Protein AF-A2GMG1-F1 (afdb_monomer_lite)

Sequence (113 aa):
MSKRIMCEVFCTAEDMGLYIAYSDTDSMHLYNEDIPKLAEEFEKRYGRVLIGKNLGQFHSDFAEITPGKQSLAYKSIFCGKKTYIDLLTNDLNEVAFHCRMKGVKQDVIALTA

Organism: Trichomonas vaginalis (strain ATCC PRA-98 / G3) (NCBI:txid412133)

Structure (mmCIF, N/CA/C/O backbone):
data_AF-A2GMG1-F1
#
_entry.id   AF-A2GMG1-F1
#
loop_
_atom_site.group_PDB
_atom_site.id
_atom_site.type_symbol
_atom_site.label_atom_id
_atom_site.label_alt_id
_atom_site.label_comp_id
_atom_site.label_asym_id
_atom_site.label_entity_id
_atom_site.label_seq_id
_atom_site.pdbx_PDB_ins_code
_atom_site.Cartn_x
_atom_site.Cartn_y
_atom_site.Cartn_z
_atom_site.occupancy
_atom_site.B_iso_or_equiv
_atom_site.auth_seq_id
_atom_site.auth_comp_id
_atom_site.auth_asym_id
_atom_site.auth_atom_id
_atom_site.pdbx_PDB_model_num
ATOM 1 N N . MET A 1 1 ? 2.599 -7.917 19.239 1.00 67.19 1 MET A N 1
ATOM 2 C CA . MET A 1 1 ? 2.618 -6.439 19.283 1.00 67.19 1 MET A CA 1
ATOM 3 C C . MET A 1 1 ? 2.363 -5.830 17.906 1.00 67.19 1 MET A C 1
ATOM 5 O O . MET A 1 1 ? 1.328 -5.203 17.757 1.00 67.19 1 MET A O 1
ATOM 9 N N . SER A 1 2 ? 3.194 -6.090 16.887 1.00 77.38 2 SER A N 1
ATOM 10 C CA . SER A 1 2 ? 3.016 -5.543 15.522 1.00 77.38 2 SER A CA 1
ATOM 11 C C . SER A 1 2 ? 1.685 -5.908 14.854 1.00 77.38 2 SER A C 1
ATOM 13 O O . SER A 1 2 ? 0.989 -5.027 14.367 1.00 77.38 2 SER A O 1
ATOM 15 N N . LYS A 1 3 ? 1.268 -7.182 14.914 1.00 84.50 3 LYS A N 1
ATOM 16 C CA . LYS A 1 3 ? -0.028 -7.622 14.357 1.00 84.50 3 LYS A CA 1
ATOM 17 C C . LYS A 1 3 ? -1.218 -6.827 14.891 1.00 84.50 3 LYS A C 1
ATOM 19 O O . LYS A 1 3 ? -2.138 -6.564 14.140 1.00 84.50 3 LYS A O 1
ATOM 24 N N . ARG A 1 4 ? -1.196 -6.440 16.171 1.00 89.06 4 ARG A N 1
ATOM 25 C CA . ARG A 1 4 ? -2.290 -5.669 16.770 1.00 89.06 4 ARG A CA 1
ATOM 26 C C . ARG A 1 4 ? -2.369 -4.270 16.161 1.00 89.06 4 ARG A C 1
ATOM 28 O O . ARG A 1 4 ? -3.455 -3.860 15.790 1.00 89.06 4 ARG A O 1
ATOM 35 N N . ILE A 1 5 ? -1.228 -3.594 16.018 1.00 87.88 5 ILE A N 1
ATOM 36 C CA . ILE A 1 5 ? -1.154 -2.265 15.393 1.00 87.88 5 ILE A CA 1
ATOM 37 C C . ILE A 1 5 ? -1.696 -2.337 13.962 1.00 87.88 5 ILE A C 1
ATOM 39 O O . ILE A 1 5 ? -2.539 -1.538 13.584 1.00 87.88 5 ILE A O 1
ATOM 43 N N . MET A 1 6 ? -1.284 -3.350 13.200 1.00 90.38 6 MET A N 1
ATOM 44 C CA . MET A 1 6 ? -1.758 -3.540 11.827 1.00 90.38 6 MET A CA 1
ATOM 45 C C . MET A 1 6 ? -3.245 -3.867 11.749 1.00 90.38 6 MET A C 1
ATOM 47 O O . MET A 1 6 ? -3.948 -3.298 10.922 1.00 90.38 6 MET A O 1
ATOM 51 N N . CYS A 1 7 ? -3.744 -4.737 12.630 1.00 91.62 7 CYS A N 1
ATOM 52 C CA . CYS A 1 7 ? -5.169 -5.041 12.708 1.00 91.62 7 CYS A CA 1
ATOM 53 C C . CYS A 1 7 ? -6.002 -3.807 13.070 1.00 91.62 7 CYS A C 1
ATOM 55 O O . CYS A 1 7 ? -7.076 -3.653 12.513 1.00 91.62 7 CYS A O 1
ATOM 57 N N . GLU A 1 8 ? -5.521 -2.910 13.938 1.00 93.88 8 GLU A N 1
ATOM 58 C CA . GLU A 1 8 ? -6.225 -1.654 14.242 1.00 93.88 8 GLU A CA 1
ATOM 59 C C . GLU A 1 8 ? -6.418 -0.809 12.966 1.00 93.88 8 GLU A C 1
ATOM 61 O O . GLU A 1 8 ? -7.510 -0.294 12.735 1.00 93.88 8 GLU A O 1
ATOM 66 N N . VAL A 1 9 ? -5.406 -0.727 12.092 1.00 93.56 9 VAL A N 1
ATOM 67 C CA . VAL A 1 9 ? -5.521 -0.007 10.810 1.00 93.56 9 VAL A CA 1
ATOM 68 C C . VAL A 1 9 ? -6.413 -0.758 9.815 1.00 93.56 9 VAL A C 1
ATOM 70 O O . VAL A 1 9 ? -7.314 -0.154 9.237 1.00 93.56 9 VAL A O 1
ATOM 73 N N . PHE A 1 10 ? -6.205 -2.069 9.636 1.00 93.62 10 PHE A N 1
ATOM 74 C CA . PHE A 1 10 ? -6.989 -2.884 8.700 1.00 93.62 10 PHE A CA 1
ATOM 75 C C . PHE A 1 10 ? -8.474 -2.905 9.060 1.00 93.62 10 PHE A C 1
ATOM 77 O O . PHE A 1 10 ? -9.304 -2.655 8.194 1.00 93.62 10 PHE A O 1
ATOM 84 N N . CYS A 1 11 ? -8.808 -3.145 10.330 1.00 94.69 11 CYS A N 1
ATOM 85 C CA . CYS A 1 11 ? -10.195 -3.158 10.786 1.00 94.69 11 CYS A CA 1
ATOM 86 C C . CYS A 1 11 ? -10.828 -1.768 10.685 1.00 94.69 11 CYS A C 1
ATOM 88 O O . CYS A 1 11 ? -11.990 -1.669 10.325 1.00 94.69 11 CYS A O 1
ATOM 90 N N . THR A 1 12 ? -10.076 -0.685 10.922 1.00 95.69 12 THR A N 1
ATOM 91 C CA . THR A 1 12 ? -10.612 0.672 10.711 1.00 95.69 12 THR A CA 1
ATOM 92 C C . THR A 1 12 ? -10.977 0.901 9.246 1.00 95.69 12 THR A C 1
ATOM 94 O O . THR A 1 12 ? -12.068 1.386 8.962 1.00 95.69 12 THR A O 1
ATOM 97 N N . ALA A 1 13 ? -10.104 0.512 8.313 1.00 95.81 13 ALA A N 1
ATOM 98 C CA . ALA A 1 13 ? -10.382 0.628 6.885 1.00 95.81 13 ALA A CA 1
ATOM 99 C C . ALA A 1 13 ? -11.564 -0.256 6.441 1.00 95.81 13 ALA A C 1
ATOM 101 O O . ALA A 1 13 ? -12.411 0.204 5.677 1.00 95.81 13 ALA A O 1
ATOM 102 N N . GLU A 1 14 ? -11.654 -1.486 6.953 1.00 95.19 14 GLU A N 1
ATOM 103 C CA . GLU A 1 14 ? -12.760 -2.413 6.686 1.00 95.19 14 GLU A CA 1
ATOM 104 C C . GLU A 1 14 ? -14.099 -1.890 7.233 1.00 95.19 14 GLU A C 1
ATOM 106 O O . GLU A 1 14 ? -15.081 -1.847 6.495 1.00 95.19 14 GLU A O 1
ATOM 111 N N . ASP A 1 15 ? -14.132 -1.404 8.479 1.00 96.56 15 ASP A N 1
ATOM 112 C CA . ASP A 1 15 ? -15.328 -0.826 9.108 1.00 96.56 15 ASP A CA 1
ATOM 113 C C . ASP A 1 15 ? -15.839 0.418 8.362 1.00 96.56 15 ASP A C 1
ATOM 115 O O . ASP A 1 15 ? -17.036 0.699 8.347 1.00 96.56 15 ASP A O 1
ATOM 119 N N . MET A 1 16 ? -14.928 1.181 7.753 1.00 96.50 16 MET A N 1
ATOM 120 C CA . MET A 1 16 ? -15.249 2.333 6.906 1.00 96.50 16 MET A CA 1
ATOM 121 C C . MET A 1 16 ? -15.694 1.937 5.489 1.00 96.50 16 MET A C 1
ATOM 123 O O . MET A 1 16 ? -16.112 2.804 4.722 1.00 96.50 16 MET A O 1
ATOM 127 N N . GLY A 1 17 ? -15.591 0.655 5.121 1.00 95.62 17 GLY A N 1
ATOM 128 C CA . GLY A 1 17 ? -15.892 0.161 3.778 1.00 95.62 17 GLY A CA 1
ATOM 129 C C . GLY A 1 17 ? -14.875 0.590 2.716 1.00 95.62 17 GLY A C 1
ATOM 130 O O . GLY A 1 17 ? -15.222 0.649 1.537 1.00 95.62 17 GLY A O 1
ATOM 131 N N . LEU A 1 18 ? -13.638 0.916 3.111 1.00 96.06 18 LEU A N 1
ATOM 132 C CA . LEU A 1 18 ? -12.580 1.296 2.173 1.00 96.06 18 LEU A CA 1
ATOM 133 C C . LEU A 1 18 ? -12.104 0.076 1.383 1.00 96.06 18 LEU A C 1
ATOM 135 O O . LEU A 1 18 ? -11.913 -1.014 1.927 1.00 96.06 18 LEU A O 1
ATOM 139 N N . TYR A 1 19 ? -11.867 0.263 0.086 1.00 95.19 19 TYR A N 1
ATOM 140 C CA . TYR A 1 19 ? -11.410 -0.822 -0.773 1.00 95.19 19 TYR A CA 1
ATOM 141 C C . TYR A 1 19 ? -9.912 -1.089 -0.584 1.00 95.19 19 TYR A C 1
ATOM 143 O O . TYR A 1 19 ? -9.066 -0.343 -1.077 1.00 95.19 19 TYR A O 1
ATOM 151 N N . ILE A 1 20 ? -9.583 -2.189 0.097 1.00 94.75 20 ILE A N 1
ATOM 152 C CA . ILE A 1 20 ? -8.211 -2.689 0.237 1.00 94.75 20 ILE A CA 1
ATOM 153 C C . ILE A 1 20 ? -7.928 -3.679 -0.894 1.00 94.75 20 ILE A C 1
ATOM 155 O O . ILE A 1 20 ? -8.419 -4.808 -0.883 1.00 94.75 20 ILE A O 1
ATOM 159 N N . ALA A 1 21 ? -7.098 -3.280 -1.857 1.00 94.00 21 ALA A N 1
ATOM 160 C CA . ALA A 1 21 ? -6.766 -4.127 -3.004 1.00 94.00 21 ALA A CA 1
ATOM 161 C C . ALA A 1 21 ? -5.820 -5.283 -2.630 1.00 94.00 21 ALA A C 1
ATOM 163 O O . ALA A 1 21 ? -5.890 -6.372 -3.200 1.00 94.00 21 ALA A O 1
ATOM 164 N N . TYR A 1 22 ? -4.914 -5.043 -1.679 1.00 94.50 22 TYR A N 1
ATOM 165 C CA . TYR A 1 22 ? -3.905 -6.006 -1.247 1.00 94.50 22 TYR A CA 1
ATOM 166 C C . TYR A 1 22 ? -3.378 -5.659 0.150 1.00 94.50 22 TYR A C 1
ATOM 168 O O . TYR A 1 22 ? -3.267 -4.482 0.492 1.00 94.50 22 TYR A O 1
ATOM 176 N N . SER A 1 23 ? -2.996 -6.665 0.940 1.00 92.12 23 SER A N 1
ATOM 177 C CA . SER A 1 23 ? -2.329 -6.491 2.235 1.00 92.12 23 SER A CA 1
ATOM 178 C C . SER A 1 23 ? -1.189 -7.498 2.425 1.00 92.12 23 SER A C 1
ATOM 180 O O . SER A 1 23 ? -1.273 -8.660 2.021 1.00 92.12 23 SER A O 1
ATOM 182 N N . ASP A 1 24 ? -0.094 -7.060 3.048 1.00 89.69 24 ASP A N 1
ATOM 183 C CA . ASP A 1 24 ? 1.007 -7.932 3.468 1.00 89.69 24 ASP A CA 1
ATOM 184 C C . ASP A 1 24 ? 1.597 -7.436 4.778 1.00 89.69 24 ASP A C 1
ATOM 186 O O . ASP A 1 24 ? 2.354 -6.477 4.773 1.00 89.69 24 ASP A O 1
ATOM 190 N N . THR A 1 25 ? 1.293 -8.147 5.866 1.00 87.25 25 THR A N 1
ATOM 191 C CA . THR A 1 25 ? 1.844 -7.978 7.221 1.00 87.25 25 THR A CA 1
ATOM 192 C C . THR A 1 25 ? 1.751 -6.556 7.773 1.00 87.25 25 THR A C 1
ATOM 194 O O . THR A 1 25 ? 0.920 -6.322 8.641 1.00 87.25 25 THR A O 1
ATOM 197 N N . ASP A 1 26 ? 2.604 -5.656 7.297 1.00 86.56 26 ASP A N 1
ATOM 198 C CA . ASP A 1 26 ? 2.811 -4.266 7.685 1.00 86.56 26 ASP A CA 1
ATOM 199 C C . ASP A 1 26 ? 2.450 -3.238 6.591 1.00 86.56 26 ASP A C 1
ATOM 201 O O . ASP A 1 26 ? 2.612 -2.042 6.803 1.00 86.56 26 ASP A O 1
ATOM 205 N N . SER A 1 27 ? 1.906 -3.677 5.452 1.00 89.50 27 SER A N 1
ATOM 206 C CA . SER A 1 27 ? 1.556 -2.818 4.309 1.00 89.50 27 SER A CA 1
ATOM 207 C C . SER A 1 27 ? 0.169 -3.133 3.732 1.00 89.50 27 SER A C 1
ATOM 209 O O . SER A 1 27 ? -0.346 -4.249 3.875 1.00 89.50 27 SER A O 1
ATOM 211 N N . MET A 1 28 ? -0.432 -2.155 3.045 1.00 92.19 28 MET A N 1
ATOM 212 C CA . MET A 1 28 ? -1.630 -2.339 2.219 1.00 92.19 28 MET A CA 1
ATOM 213 C C . MET A 1 28 ? -1.666 -1.407 1.017 1.00 92.19 28 MET A C 1
ATOM 215 O O . MET A 1 28 ? -1.053 -0.345 1.027 1.00 92.19 28 MET A O 1
ATOM 219 N N . HIS A 1 29 ? -2.423 -1.816 0.002 1.00 94.12 29 HIS A N 1
ATOM 220 C CA . HIS A 1 29 ? -2.735 -1.006 -1.168 1.00 94.12 29 HIS A CA 1
ATOM 221 C C . HIS A 1 29 ? -4.154 -0.457 -1.030 1.00 94.12 29 HIS A C 1
ATOM 223 O O . HIS A 1 29 ? -5.120 -1.220 -0.954 1.00 94.12 29 HIS A O 1
ATOM 229 N N . LEU A 1 30 ? -4.242 0.868 -0.999 1.00 94.25 30 LEU A N 1
ATOM 230 C CA . LEU A 1 30 ? -5.458 1.666 -0.883 1.00 94.25 30 LEU A CA 1
ATOM 231 C C . LEU A 1 30 ? -5.427 2.769 -1.940 1.00 94.25 30 LEU A C 1
ATOM 233 O O . LEU A 1 30 ? -4.356 3.148 -2.423 1.00 94.25 30 LEU A O 1
ATOM 237 N N . TYR A 1 31 ? -6.591 3.331 -2.250 1.00 94.44 31 TYR A N 1
ATOM 238 C CA . TYR A 1 31 ? -6.649 4.563 -3.024 1.00 94.44 31 TYR A CA 1
ATOM 239 C C . TYR A 1 31 ? -6.069 5.729 -2.222 1.00 94.44 31 TYR A C 1
ATOM 241 O O . TYR A 1 31 ? -6.346 5.889 -1.033 1.00 94.44 31 TYR A O 1
ATOM 249 N N . ASN A 1 32 ? -5.287 6.580 -2.890 1.00 92.56 32 ASN A N 1
ATOM 250 C CA . ASN A 1 32 ? -4.656 7.741 -2.259 1.00 92.56 32 ASN A CA 1
ATOM 251 C C . ASN A 1 32 ? -5.686 8.700 -1.629 1.00 92.56 32 ASN A C 1
ATOM 253 O O . ASN A 1 32 ? -5.417 9.327 -0.611 1.00 92.56 32 ASN A O 1
ATOM 257 N N . GLU A 1 33 ? -6.881 8.771 -2.215 1.00 93.56 33 GLU A N 1
ATOM 258 C CA . GLU A 1 33 ? -8.016 9.589 -1.765 1.00 93.56 33 GLU A CA 1
ATOM 259 C C . GLU A 1 33 ? -8.566 9.167 -0.396 1.00 93.56 33 GLU A C 1
ATOM 261 O O . GLU A 1 33 ? -9.154 9.975 0.325 1.00 93.56 33 GLU A O 1
ATOM 266 N N . ASP A 1 34 ? -8.394 7.892 -0.045 1.00 94.81 34 ASP A N 1
ATOM 267 C CA . ASP A 1 34 ? -8.946 7.299 1.169 1.00 94.81 34 ASP A CA 1
ATOM 268 C C . ASP A 1 34 ? -7.952 7.326 2.336 1.00 94.81 34 ASP A C 1
ATOM 270 O O . ASP A 1 34 ? -8.358 7.191 3.491 1.00 94.81 34 ASP A O 1
ATOM 274 N N . ILE A 1 35 ? -6.664 7.579 2.066 1.00 93.62 35 ILE A N 1
ATOM 275 C CA . ILE A 1 35 ? -5.620 7.688 3.096 1.00 93.62 35 ILE A CA 1
ATOM 276 C C . ILE A 1 35 ? -5.949 8.779 4.132 1.00 93.62 35 ILE A C 1
ATOM 278 O O . ILE A 1 35 ? -5.876 8.478 5.326 1.00 93.62 35 ILE A O 1
ATOM 282 N N . PRO A 1 36 ? -6.344 10.015 3.751 1.00 94.88 36 PRO A N 1
ATOM 283 C CA . PRO A 1 36 ? -6.684 11.047 4.730 1.00 94.88 36 PRO A CA 1
ATOM 284 C C . PRO A 1 36 ? -7.890 10.666 5.595 1.00 94.88 36 PRO A C 1
ATOM 286 O O . PRO A 1 36 ? -7.859 10.874 6.804 1.00 94.88 36 PRO A O 1
ATOM 289 N N . LYS A 1 37 ? -8.917 10.047 4.993 1.00 96.06 37 LYS A N 1
ATOM 290 C CA . LYS A 1 37 ? -10.128 9.604 5.703 1.00 96.06 37 LYS A CA 1
ATOM 291 C C . LYS A 1 37 ? -9.787 8.537 6.743 1.00 96.06 37 LYS A C 1
ATOM 293 O O . LYS A 1 37 ? -10.235 8.610 7.884 1.00 96.06 37 LYS A O 1
ATOM 298 N N . LEU A 1 38 ? -8.969 7.560 6.349 1.00 95.94 38 LEU A N 1
ATOM 299 C CA . LEU A 1 38 ? -8.499 6.504 7.239 1.00 95.94 38 LEU A CA 1
ATOM 300 C C . LEU A 1 38 ? -7.663 7.072 8.391 1.00 95.94 38 LEU A C 1
ATOM 302 O O . LEU A 1 38 ? -7.819 6.639 9.529 1.00 95.94 38 LEU A O 1
ATOM 306 N N . ALA A 1 39 ? -6.786 8.038 8.107 1.00 95.75 39 ALA A N 1
ATOM 307 C CA . ALA A 1 39 ? -5.957 8.677 9.122 1.00 95.75 39 ALA A CA 1
ATOM 308 C C . ALA A 1 39 ? -6.797 9.433 10.164 1.00 95.75 39 ALA A C 1
ATOM 310 O O . ALA A 1 39 ? -6.552 9.269 11.359 1.00 95.75 39 ALA A O 1
ATOM 311 N N . GLU A 1 40 ? -7.801 10.194 9.720 1.00 96.69 40 GLU A N 1
ATOM 312 C CA . GLU A 1 40 ? -8.721 10.931 10.594 1.00 96.69 40 GLU A CA 1
ATOM 313 C C . GLU A 1 40 ? -9.522 9.987 11.504 1.00 96.69 40 GLU A C 1
ATOM 315 O O . GLU A 1 40 ? -9.554 10.160 12.725 1.00 96.69 40 GLU A O 1
ATOM 320 N N . GLU A 1 41 ? -10.131 8.944 10.938 1.00 96.75 41 GLU A N 1
ATOM 321 C CA . GLU A 1 41 ? -10.926 7.996 11.723 1.00 96.75 41 GLU A CA 1
ATOM 322 C C . GLU A 1 41 ? -10.045 7.164 12.671 1.00 96.75 41 GLU A C 1
ATOM 324 O O . GLU A 1 41 ? -10.428 6.906 13.815 1.00 96.75 41 GLU A O 1
ATOM 329 N N . PHE A 1 42 ? -8.835 6.787 12.250 1.00 96.25 42 PHE A N 1
ATOM 330 C CA . PHE A 1 42 ? -7.881 6.095 13.115 1.00 96.25 42 PHE A CA 1
ATOM 331 C C . PHE A 1 42 ? -7.461 6.964 14.309 1.00 96.25 42 PHE A C 1
ATOM 333 O O . PHE A 1 42 ? -7.428 6.485 15.448 1.00 96.25 42 PHE A O 1
ATOM 340 N N . GLU A 1 43 ? -7.175 8.246 14.073 1.00 96.25 43 GLU A N 1
ATOM 341 C CA . GLU A 1 43 ? -6.841 9.193 15.137 1.00 96.25 43 GLU A CA 1
ATOM 342 C C . GLU A 1 43 ? -8.016 9.376 16.103 1.00 96.25 43 GLU A C 1
ATOM 344 O O . GLU A 1 43 ? -7.826 9.323 17.316 1.00 96.25 43 GLU A O 1
ATOM 349 N N . LYS A 1 44 ? -9.246 9.471 15.595 1.00 96.69 44 LYS A N 1
ATOM 350 C CA . LYS A 1 44 ? -10.457 9.554 16.421 1.00 96.69 44 LYS A CA 1
ATOM 351 C C . LYS A 1 44 ? -10.684 8.310 17.288 1.00 96.69 44 LYS A C 1
ATOM 353 O O . LYS A 1 44 ? -11.088 8.438 18.442 1.00 96.69 44 LYS A O 1
ATOM 358 N N . ARG A 1 45 ? -10.430 7.109 16.759 1.00 95.88 45 ARG A N 1
ATOM 359 C CA . ARG A 1 45 ? -10.622 5.837 17.484 1.00 95.88 45 ARG A CA 1
ATOM 360 C C . ARG A 1 45 ? -9.551 5.579 18.539 1.00 95.88 45 ARG A C 1
ATOM 362 O O . ARG A 1 45 ? -9.855 5.020 19.592 1.00 95.88 45 ARG A O 1
ATOM 369 N N . TYR A 1 46 ? -8.302 5.943 18.251 1.00 94.50 46 TYR A N 1
ATOM 370 C CA . TYR A 1 46 ? -7.152 5.500 19.045 1.00 94.50 46 TYR A CA 1
ATOM 371 C C . TYR A 1 46 ? -6.274 6.624 19.605 1.00 94.50 46 TYR A C 1
ATOM 373 O O . TYR A 1 46 ? -5.314 6.320 20.313 1.00 94.50 46 TYR A O 1
ATOM 381 N N . GLY A 1 47 ? -6.548 7.888 19.279 1.00 94.62 47 GLY A N 1
ATOM 382 C CA . GLY A 1 47 ? -5.776 9.050 19.733 1.00 94.62 47 GLY A CA 1
ATOM 383 C C . GLY A 1 47 ? -4.317 9.049 19.269 1.00 94.62 47 GLY A C 1
ATOM 384 O O . GLY A 1 47 ? -3.450 9.562 19.973 1.00 94.62 47 GLY A O 1
ATOM 385 N N . ARG A 1 48 ? -4.011 8.401 18.136 1.00 94.12 48 ARG A N 1
ATOM 386 C CA . ARG A 1 48 ? -2.653 8.262 17.587 1.00 94.12 48 ARG A CA 1
ATOM 387 C C . ARG A 1 48 ? -2.625 8.704 16.132 1.00 94.12 48 ARG A C 1
ATOM 389 O O . ARG A 1 48 ? -3.500 8.331 15.360 1.00 94.12 48 ARG A O 1
ATOM 396 N N . VAL A 1 49 ? -1.565 9.410 15.755 1.00 94.62 49 VAL A N 1
ATOM 397 C CA . VAL A 1 49 ? -1.345 9.861 14.377 1.00 94.62 49 VAL A CA 1
ATOM 398 C C . VAL A 1 49 ? -0.933 8.677 13.502 1.00 94.62 49 VAL A C 1
ATOM 400 O O . VAL A 1 49 ? 0.117 8.079 13.745 1.00 94.62 49 VAL A O 1
ATOM 403 N N . LEU A 1 50 ? -1.737 8.364 12.480 1.00 93.25 50 LEU A N 1
ATOM 404 C CA . LEU A 1 50 ? -1.496 7.230 11.582 1.00 93.25 50 LEU A CA 1
ATOM 405 C C . LEU A 1 50 ? -0.340 7.477 10.605 1.00 93.25 50 LEU A C 1
ATOM 407 O O . LEU A 1 50 ? 0.470 6.581 10.391 1.00 93.25 50 LEU A O 1
ATOM 411 N N . ILE A 1 51 ? -0.261 8.667 10.004 1.00 93.69 51 ILE A N 1
ATOM 412 C CA . ILE A 1 51 ? 0.677 8.960 8.911 1.00 93.69 51 ILE A CA 1
ATOM 413 C C . ILE A 1 51 ? 1.913 9.693 9.432 1.00 93.69 51 ILE A C 1
ATOM 415 O O . ILE A 1 51 ? 1.807 10.684 10.152 1.00 93.69 51 ILE A O 1
ATOM 419 N N . GLY A 1 52 ? 3.099 9.220 9.054 1.00 91.75 52 GLY A N 1
ATOM 420 C CA . GLY A 1 52 ? 4.369 9.830 9.431 1.00 91.75 52 GLY A CA 1
ATOM 421 C C . GLY A 1 52 ? 5.544 8.855 9.393 1.00 91.75 52 GLY A C 1
ATOM 422 O O . GLY A 1 52 ? 5.442 7.744 8.879 1.00 91.75 52 GLY A O 1
ATOM 423 N N . LYS A 1 53 ? 6.690 9.295 9.922 1.00 88.44 53 LYS A N 1
ATOM 424 C CA . LYS A 1 53 ? 7.964 8.549 9.879 1.00 88.44 53 LYS A CA 1
ATOM 425 C C . LYS A 1 53 ? 8.377 7.956 11.230 1.00 88.44 53 LYS A C 1
ATOM 427 O O . LYS A 1 53 ? 9.419 7.312 11.317 1.00 88.44 53 LYS A O 1
ATOM 432 N N . ASN A 1 54 ? 7.601 8.192 12.288 1.00 90.31 54 ASN A N 1
ATOM 433 C CA . ASN A 1 54 ? 7.906 7.654 13.611 1.00 90.31 54 ASN A CA 1
ATOM 434 C C . ASN A 1 54 ? 7.457 6.193 13.737 1.00 90.31 54 ASN A C 1
ATOM 436 O O . ASN A 1 54 ? 6.647 5.692 12.958 1.00 90.31 54 ASN A O 1
ATOM 440 N N . LEU A 1 55 ? 7.961 5.507 14.763 1.00 84.56 55 LEU A N 1
ATOM 441 C CA . LEU A 1 55 ? 7.578 4.129 15.051 1.00 84.56 55 LEU A CA 1
ATOM 442 C C . LEU A 1 55 ? 6.059 4.011 15.262 1.00 84.56 55 LEU A C 1
ATOM 444 O O . LEU A 1 55 ? 5.490 4.696 16.110 1.00 84.56 55 LEU A O 1
ATOM 448 N N . GLY A 1 56 ? 5.421 3.105 14.518 1.00 83.38 56 GLY A N 1
ATOM 449 C CA . GLY A 1 56 ? 3.971 2.891 14.566 1.00 83.38 56 GLY A CA 1
ATOM 450 C C . GLY A 1 56 ? 3.162 3.808 13.644 1.00 83.38 56 GLY A C 1
ATOM 451 O O . GLY A 1 56 ? 1.940 3.691 13.635 1.00 83.38 56 GLY A O 1
ATOM 452 N N . GLN A 1 57 ? 3.828 4.677 12.879 1.00 91.25 57 GLN A N 1
ATOM 453 C CA . GLN A 1 57 ? 3.227 5.456 11.801 1.00 91.25 57 GLN A CA 1
ATOM 454 C C . GLN A 1 57 ? 3.507 4.815 10.439 1.00 91.25 57 GLN A C 1
ATOM 456 O O . GLN A 1 57 ? 4.469 4.063 10.273 1.00 91.25 57 GLN A O 1
ATOM 461 N N . PHE A 1 58 ? 2.671 5.152 9.464 1.00 89.88 58 PHE A N 1
ATOM 462 C CA . PHE A 1 58 ? 2.717 4.646 8.100 1.00 89.88 58 PHE A CA 1
ATOM 463 C C . PHE A 1 58 ? 3.070 5.759 7.121 1.00 89.88 58 PHE A C 1
ATOM 465 O O . PHE A 1 58 ? 2.716 6.924 7.302 1.00 89.88 58 PHE A O 1
ATOM 472 N N . HIS A 1 59 ? 3.753 5.381 6.053 1.00 89.38 59 HIS A N 1
ATOM 473 C CA . HIS A 1 59 ? 4.029 6.227 4.902 1.00 89.38 59 HIS A CA 1
ATOM 474 C C . HIS A 1 59 ? 3.997 5.360 3.642 1.00 89.38 59 HIS A C 1
ATOM 476 O O . HIS A 1 59 ? 3.906 4.137 3.730 1.00 89.38 59 HIS A O 1
ATOM 482 N N . SER A 1 60 ? 4.015 5.993 2.470 1.00 87.00 60 SER A N 1
ATOM 483 C CA . SER A 1 60 ? 4.089 5.251 1.212 1.00 87.00 60 SER A CA 1
ATOM 484 C C . SER A 1 60 ? 5.437 4.533 1.104 1.00 87.00 60 SER A C 1
ATOM 486 O O . SER A 1 60 ? 6.479 5.178 1.217 1.00 87.00 60 SER A O 1
ATOM 488 N N . ASP A 1 61 ? 5.401 3.225 0.845 1.00 85.50 61 ASP A N 1
ATOM 489 C CA . ASP A 1 61 ? 6.586 2.387 0.603 1.00 85.50 61 ASP A CA 1
ATOM 490 C C . ASP A 1 61 ? 7.121 2.514 -0.836 1.00 85.50 61 ASP A C 1
ATOM 492 O O . ASP A 1 61 ? 8.163 1.942 -1.177 1.00 85.50 61 ASP A O 1
ATOM 496 N N . PHE A 1 62 ? 6.408 3.223 -1.718 1.00 89.31 62 PHE A N 1
ATOM 497 C CA . PHE A 1 62 ? 6.833 3.386 -3.102 1.00 89.31 62 PHE A CA 1
ATOM 498 C C . PHE A 1 62 ? 8.065 4.283 -3.198 1.00 89.31 62 PHE A C 1
ATOM 500 O O . PHE A 1 62 ? 8.105 5.381 -2.644 1.00 89.31 62 PHE A O 1
ATOM 507 N N . ALA A 1 63 ? 9.063 3.819 -3.952 1.00 87.00 63 ALA A N 1
ATOM 508 C CA . ALA A 1 63 ? 10.257 4.600 -4.231 1.00 87.00 63 ALA A CA 1
ATOM 509 C C . ALA A 1 63 ? 9.900 5.861 -5.028 1.00 87.00 63 ALA A C 1
ATOM 511 O O . ALA A 1 63 ? 9.109 5.806 -5.974 1.00 87.00 63 ALA A O 1
ATOM 512 N N . GLU A 1 64 ? 10.503 6.987 -4.657 1.00 88.69 64 GLU A N 1
ATOM 513 C CA . GLU A 1 64 ? 10.409 8.233 -5.416 1.00 88.69 64 GLU A CA 1
ATOM 514 C C . GLU A 1 64 ? 11.073 8.038 -6.786 1.00 88.69 64 GLU A C 1
ATOM 516 O O . GLU A 1 64 ? 12.235 7.637 -6.859 1.00 88.69 64 GLU A O 1
ATOM 521 N N . ILE A 1 65 ? 10.337 8.300 -7.872 1.00 88.81 65 ILE A N 1
ATOM 522 C CA . ILE A 1 65 ? 10.908 8.287 -9.232 1.00 88.81 65 ILE A CA 1
ATOM 523 C C . ILE A 1 65 ? 11.905 9.443 -9.368 1.00 88.81 65 ILE A C 1
ATOM 525 O O . ILE A 1 65 ? 13.039 9.254 -9.804 1.00 88.81 65 ILE A O 1
ATOM 529 N N . THR A 1 66 ? 11.475 10.620 -8.911 1.00 88.62 66 THR A N 1
ATOM 530 C CA . THR A 1 66 ? 12.278 11.837 -8.817 1.00 88.62 66 THR A CA 1
ATOM 531 C C . THR A 1 66 ? 12.346 12.266 -7.352 1.00 88.62 66 THR A C 1
ATOM 533 O O . THR A 1 66 ? 11.293 12.367 -6.716 1.00 88.62 66 THR A O 1
ATOM 536 N N . PRO A 1 67 ? 13.545 12.546 -6.801 1.00 89.12 67 PRO A N 1
ATOM 537 C CA . PRO A 1 67 ? 13.699 12.929 -5.402 1.00 89.12 67 PRO A CA 1
ATOM 538 C C . PRO A 1 67 ? 12.807 14.109 -4.996 1.00 89.12 67 PRO A C 1
ATOM 540 O O . PRO A 1 67 ? 12.776 15.142 -5.665 1.00 89.12 67 PRO A O 1
ATOM 543 N N . GLY A 1 68 ? 12.102 13.967 -3.877 1.00 86.12 68 GLY A N 1
ATOM 544 C CA . GLY A 1 68 ? 11.175 14.968 -3.350 1.00 86.12 68 GLY A CA 1
ATOM 545 C C . GLY A 1 68 ? 9.791 14.966 -4.005 1.00 86.12 68 GLY A C 1
ATOM 546 O O . GLY A 1 68 ? 8.980 15.842 -3.694 1.00 86.12 68 GLY A O 1
ATOM 547 N N . LYS A 1 69 ? 9.502 14.009 -4.898 1.00 87.31 69 LYS A N 1
ATOM 548 C CA . LYS A 1 69 ? 8.178 13.804 -5.497 1.00 87.31 69 LYS A CA 1
ATOM 549 C C . LYS A 1 69 ? 7.597 12.468 -5.054 1.00 87.31 69 LYS A C 1
ATOM 551 O O . LYS A 1 69 ? 8.205 11.417 -5.241 1.00 87.31 69 LYS A O 1
ATOM 556 N N . GLN A 1 70 ? 6.388 12.512 -4.502 1.00 88.25 70 GLN A N 1
ATOM 557 C CA . GLN A 1 70 ? 5.672 11.311 -4.094 1.00 88.25 70 GLN A CA 1
ATOM 558 C C . GLN A 1 70 ? 5.261 10.489 -5.320 1.00 88.25 70 GLN A C 1
ATOM 560 O O . GLN A 1 70 ? 4.598 10.992 -6.227 1.00 88.25 70 GLN A O 1
ATOM 565 N N . SER A 1 71 ? 5.609 9.206 -5.304 1.00 93.00 71 SER A N 1
ATOM 566 C CA . SER A 1 71 ? 5.150 8.234 -6.294 1.00 93.00 71 SER A CA 1
ATOM 567 C C . SER A 1 71 ? 3.811 7.627 -5.882 1.00 93.00 71 SER A C 1
ATOM 569 O O . SER A 1 71 ? 3.609 7.266 -4.718 1.00 93.00 71 SER A O 1
ATOM 571 N N . LEU A 1 72 ? 2.915 7.466 -6.852 1.00 93.44 72 LEU A N 1
ATOM 572 C CA . LEU A 1 72 ? 1.612 6.825 -6.698 1.00 93.44 72 LEU A CA 1
ATOM 573 C C . LEU A 1 72 ? 1.457 5.716 -7.737 1.00 93.44 72 LEU A C 1
ATOM 575 O O . LEU A 1 72 ? 1.842 5.888 -8.890 1.00 93.44 72 LEU A O 1
ATOM 579 N N . ALA A 1 73 ? 0.859 4.592 -7.356 1.00 94.12 73 ALA A N 1
ATOM 580 C CA . ALA A 1 73 ? 0.485 3.563 -8.318 1.00 94.12 73 ALA A CA 1
ATOM 581 C C . ALA A 1 73 ? -0.792 3.982 -9.062 1.00 94.12 73 ALA A C 1
ATOM 583 O O . ALA A 1 73 ? -1.802 4.287 -8.430 1.00 94.12 73 ALA A O 1
ATOM 584 N N . TYR A 1 74 ? -0.765 3.975 -10.398 1.00 93.69 74 TYR A N 1
ATOM 585 C CA . TYR A 1 74 ? -1.962 4.210 -11.225 1.00 93.69 74 TYR A CA 1
ATOM 586 C C . TYR A 1 74 ? -2.506 2.921 -11.855 1.00 93.69 74 TYR A C 1
ATOM 588 O O . TYR A 1 74 ? -3.635 2.887 -12.346 1.00 93.69 74 TYR A O 1
ATOM 596 N N . LYS A 1 75 ? -1.711 1.845 -11.844 1.00 94.25 75 LYS A N 1
ATOM 597 C CA . LYS A 1 75 ? -2.135 0.506 -12.252 1.00 94.25 75 LYS A CA 1
ATOM 598 C C . LYS A 1 75 ? -1.383 -0.540 -11.441 1.00 94.25 75 LYS A C 1
ATOM 600 O O . LYS A 1 75 ? -0.160 -0.492 -11.379 1.00 94.25 75 LYS A O 1
ATOM 605 N N . SER A 1 76 ? -2.110 -1.519 -10.916 1.00 94.56 76 SER A N 1
ATOM 606 C CA . SER A 1 76 ? -1.541 -2.622 -10.140 1.00 94.56 76 SER A CA 1
ATOM 607 C C . SER A 1 76 ? -2.118 -3.956 -10.598 1.00 94.56 76 SER A C 1
ATOM 609 O O . SER A 1 76 ? -3.295 -4.042 -10.955 1.00 94.56 76 SER A O 1
ATOM 611 N N . ILE A 1 77 ? -1.293 -5.002 -10.596 1.00 94.94 77 ILE A N 1
ATOM 612 C CA . ILE A 1 77 ? -1.706 -6.385 -10.849 1.00 94.94 77 ILE A CA 1
ATOM 613 C C . ILE A 1 77 ? -1.220 -7.243 -9.683 1.00 94.94 77 ILE A C 1
ATOM 615 O O . ILE A 1 77 ? -0.017 -7.379 -9.452 1.00 94.94 77 ILE A O 1
ATOM 619 N N . PHE A 1 78 ? -2.165 -7.856 -8.974 1.00 95.25 78 PHE A N 1
ATOM 620 C CA . PHE A 1 78 ? -1.897 -8.732 -7.838 1.00 95.25 78 PHE A CA 1
ATOM 621 C C . PHE A 1 78 ? -2.117 -10.187 -8.257 1.00 95.25 78 PHE A C 1
ATOM 623 O O . PHE A 1 78 ? -3.249 -10.611 -8.478 1.00 95.25 78 PHE A O 1
ATOM 630 N N . CYS A 1 79 ? -1.037 -10.959 -8.375 1.00 93.81 79 CYS A N 1
ATOM 631 C CA . CYS A 1 79 ? -1.106 -12.361 -8.804 1.00 93.81 79 CYS A CA 1
ATOM 632 C C . CYS A 1 79 ? -1.251 -13.328 -7.620 1.00 93.81 79 CYS A C 1
ATOM 634 O O . CYS A 1 79 ? -1.723 -14.451 -7.779 1.00 93.81 79 CYS A O 1
ATOM 636 N N . GLY A 1 80 ? -0.822 -12.917 -6.426 1.00 92.94 80 GLY A N 1
ATOM 637 C CA . GLY A 1 80 ? -0.913 -13.725 -5.217 1.00 92.94 80 GLY A CA 1
ATOM 638 C C . GLY A 1 80 ? -0.164 -13.109 -4.042 1.00 92.94 80 GLY A C 1
ATOM 639 O O . GLY A 1 80 ? 0.340 -11.986 -4.106 1.00 92.94 80 GLY A O 1
ATOM 640 N N . LYS A 1 81 ? -0.056 -13.864 -2.944 1.00 93.12 81 LYS A N 1
ATOM 641 C CA . LYS A 1 81 ? 0.686 -13.411 -1.761 1.00 93.12 81 LYS A CA 1
ATOM 642 C C . LYS A 1 81 ? 2.143 -13.136 -2.137 1.00 93.12 81 LYS A C 1
ATOM 644 O O . LYS A 1 81 ? 2.828 -13.994 -2.690 1.00 93.12 81 LYS A O 1
ATOM 649 N N . LYS A 1 82 ? 2.606 -11.935 -1.800 1.00 92.75 82 LYS A N 1
ATOM 650 C CA . LYS A 1 82 ? 3.964 -11.421 -2.026 1.00 92.75 82 LYS A CA 1
ATOM 651 C C . LYS A 1 82 ? 4.396 -11.406 -3.500 1.00 92.75 82 LYS A C 1
ATOM 653 O O . LYS A 1 82 ? 5.599 -11.429 -3.767 1.00 92.75 82 LYS A O 1
ATOM 658 N N . THR A 1 83 ? 3.425 -11.396 -4.418 1.00 93.94 83 THR A N 1
ATOM 659 C CA . THR A 1 83 ? 3.634 -11.443 -5.871 1.00 93.94 83 THR A CA 1
ATOM 660 C C . THR A 1 83 ? 2.710 -10.442 -6.561 1.00 93.94 83 THR A C 1
ATOM 662 O O . THR A 1 83 ? 1.528 -10.729 -6.773 1.00 93.94 83 THR A O 1
ATOM 665 N N . TYR A 1 84 ? 3.239 -9.267 -6.888 1.00 93.88 84 TYR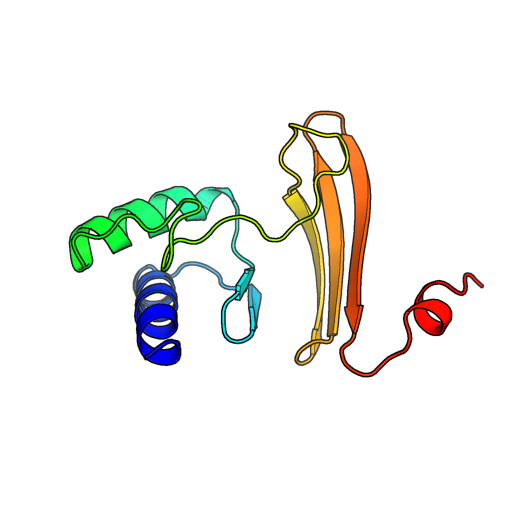 A N 1
ATOM 666 C CA . TYR A 1 84 ? 2.497 -8.184 -7.527 1.00 93.88 84 TYR A CA 1
ATOM 667 C C . TYR A 1 84 ? 3.416 -7.240 -8.308 1.00 93.88 84 TYR A C 1
ATOM 669 O O . TYR A 1 84 ? 4.636 -7.235 -8.120 1.00 93.88 84 TYR A O 1
ATOM 677 N N . ILE A 1 85 ? 2.809 -6.452 -9.192 1.00 93.56 85 ILE A N 1
ATOM 678 C CA . ILE A 1 85 ? 3.473 -5.393 -9.948 1.00 93.56 85 ILE A CA 1
ATOM 679 C C . ILE A 1 85 ? 2.617 -4.128 -9.950 1.00 93.56 85 ILE A C 1
ATOM 681 O O . ILE A 1 85 ? 1.412 -4.192 -10.197 1.00 93.56 85 ILE A O 1
ATOM 685 N N . ASP A 1 86 ? 3.264 -2.989 -9.731 1.00 93.94 86 ASP A N 1
ATOM 686 C CA . ASP A 1 86 ? 2.678 -1.657 -9.776 1.00 93.94 86 ASP A CA 1
ATOM 687 C C . ASP A 1 86 ? 3.389 -0.813 -10.835 1.00 93.94 86 ASP A C 1
ATOM 689 O O . ASP A 1 86 ? 4.620 -0.808 -10.941 1.00 93.94 86 ASP A O 1
ATOM 693 N N . LEU A 1 87 ? 2.603 -0.082 -11.618 1.00 94.12 87 LEU A N 1
ATOM 694 C CA . LEU A 1 87 ? 3.087 1.011 -12.446 1.00 94.12 87 LEU A CA 1
ATOM 695 C C . LEU A 1 87 ? 2.900 2.296 -11.648 1.00 94.12 87 LEU A C 1
ATOM 697 O O . LEU A 1 87 ? 1.775 2.698 -11.332 1.00 94.12 87 LEU A O 1
ATOM 701 N N . LEU A 1 88 ? 4.027 2.909 -11.312 1.00 94.75 88 LEU A N 1
ATOM 702 C CA . LEU A 1 88 ? 4.103 4.142 -10.554 1.00 94.75 88 LEU A CA 1
ATOM 703 C C . LEU A 1 88 ? 4.118 5.337 -11.501 1.00 94.75 88 LEU A C 1
ATOM 705 O O . LEU A 1 88 ? 4.713 5.271 -12.575 1.00 94.75 88 LEU A O 1
ATOM 709 N N . THR A 1 89 ? 3.496 6.426 -11.067 1.00 94.81 89 THR A N 1
ATOM 710 C CA . THR A 1 89 ? 3.578 7.751 -11.677 1.00 94.81 89 THR A CA 1
ATOM 711 C C . THR A 1 89 ? 3.826 8.807 -10.608 1.00 94.81 89 THR A C 1
ATOM 713 O O . THR A 1 89 ? 3.515 8.602 -9.432 1.00 94.81 89 THR A O 1
ATOM 716 N N . ASN A 1 90 ? 4.360 9.951 -11.015 1.00 92.69 90 ASN A N 1
ATOM 717 C CA . ASN A 1 90 ? 4.423 11.158 -10.196 1.00 92.69 90 ASN A CA 1
ATOM 718 C C . ASN A 1 90 ? 3.692 12.324 -10.882 1.00 92.69 90 ASN A C 1
ATOM 720 O O . ASN A 1 90 ? 3.060 12.159 -11.927 1.00 92.69 90 ASN A O 1
ATOM 724 N N . ASP A 1 91 ? 3.784 13.511 -10.289 1.00 90.94 91 ASP A N 1
ATOM 725 C CA . ASP A 1 91 ? 3.225 14.762 -10.809 1.00 90.94 91 ASP A CA 1
ATOM 726 C C . ASP A 1 91 ? 3.908 15.269 -12.094 1.00 90.94 91 ASP A C 1
ATOM 728 O O . ASP A 1 91 ? 3.374 16.148 -12.768 1.00 90.94 91 ASP A O 1
ATOM 732 N N . LEU A 1 92 ? 5.057 14.697 -12.461 1.00 91.56 92 LEU A N 1
ATOM 733 C CA . LEU A 1 92 ? 5.763 14.952 -13.718 1.00 91.56 92 LEU A CA 1
ATOM 734 C C . LEU A 1 92 ? 5.367 13.965 -14.834 1.00 91.56 92 LEU A C 1
ATOM 736 O O . LEU A 1 92 ? 5.889 14.064 -15.942 1.00 91.56 92 LEU A O 1
ATOM 740 N N . ASN A 1 93 ? 4.431 13.042 -14.568 1.00 90.56 93 ASN A N 1
ATOM 741 C CA . ASN A 1 93 ? 4.039 11.937 -15.456 1.00 90.56 93 ASN A CA 1
ATOM 742 C C . ASN A 1 93 ? 5.196 10.992 -15.829 1.00 90.56 93 ASN A C 1
ATOM 744 O O . ASN A 1 93 ? 5.163 10.336 -16.873 1.00 90.56 93 ASN A O 1
ATOM 748 N N . GLU A 1 94 ? 6.230 10.915 -14.992 1.00 91.31 94 GLU A N 1
ATOM 749 C CA . GLU A 1 94 ? 7.284 9.915 -15.144 1.00 91.31 94 GLU A CA 1
ATOM 750 C C . GLU A 1 94 ? 6.749 8.551 -14.722 1.00 91.31 94 GLU A C 1
ATOM 752 O O . GLU A 1 94 ? 6.005 8.457 -13.750 1.00 91.31 94 GLU A O 1
ATOM 757 N N . VAL A 1 95 ? 7.142 7.490 -15.428 1.00 91.69 95 VAL A N 1
ATOM 758 C CA . VAL A 1 95 ? 6.644 6.135 -15.168 1.00 91.69 95 VAL A CA 1
ATOM 759 C C . VAL A 1 95 ? 7.775 5.238 -14.692 1.00 91.69 95 VAL A C 1
ATOM 761 O O . VAL A 1 95 ? 8.832 5.171 -15.319 1.00 91.69 95 VAL A O 1
ATOM 764 N N . ALA A 1 96 ? 7.530 4.505 -13.609 1.00 92.12 96 ALA A N 1
ATOM 765 C CA . ALA A 1 96 ? 8.444 3.491 -13.097 1.00 92.12 96 ALA A CA 1
ATOM 766 C C . ALA A 1 96 ? 7.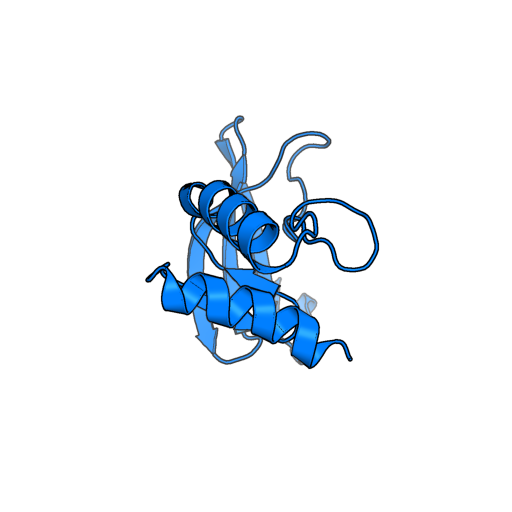704 2.195 -12.759 1.00 92.12 96 ALA A C 1
ATOM 768 O O . ALA A 1 96 ? 6.512 2.196 -12.452 1.00 92.12 96 ALA A O 1
ATOM 769 N N . PHE A 1 97 ? 8.429 1.078 -12.786 1.00 90.31 97 PHE A N 1
ATOM 770 C CA . PHE A 1 97 ? 7.899 -0.225 -12.398 1.00 90.31 97 PHE A CA 1
ATOM 771 C C . PHE A 1 97 ? 8.331 -0.572 -10.978 1.00 90.31 97 PHE A C 1
ATOM 773 O O . PHE A 1 97 ? 9.520 -0.559 -10.660 1.00 90.31 97 PHE A O 1
ATOM 780 N N . HIS A 1 98 ? 7.368 -0.955 -10.147 1.00 90.88 98 HIS A N 1
ATOM 781 C CA . HIS A 1 98 ? 7.618 -1.573 -8.855 1.00 90.88 98 HIS A CA 1
ATOM 782 C C . HIS A 1 98 ? 7.138 -3.022 -8.903 1.00 90.88 98 HIS A C 1
ATOM 784 O O . HIS A 1 98 ? 5.944 -3.293 -8.935 1.00 90.88 98 HIS A O 1
ATOM 790 N N . CYS A 1 99 ? 8.070 -3.972 -8.949 1.00 90.69 99 CYS A N 1
ATOM 791 C CA . CYS A 1 99 ? 7.752 -5.397 -8.981 1.00 90.69 99 CYS A CA 1
ATOM 792 C C . CYS A 1 99 ? 8.202 -6.066 -7.682 1.00 90.69 99 CYS A C 1
ATOM 794 O O . CYS A 1 99 ? 9.363 -5.947 -7.279 1.00 90.69 99 CYS A O 1
ATOM 796 N N . ARG A 1 100 ? 7.299 -6.818 -7.045 1.00 90.06 100 ARG A N 1
ATOM 797 C CA . ARG A 1 100 ? 7.608 -7.639 -5.874 1.00 90.06 100 ARG A CA 1
ATOM 798 C C . ARG A 1 100 ? 7.2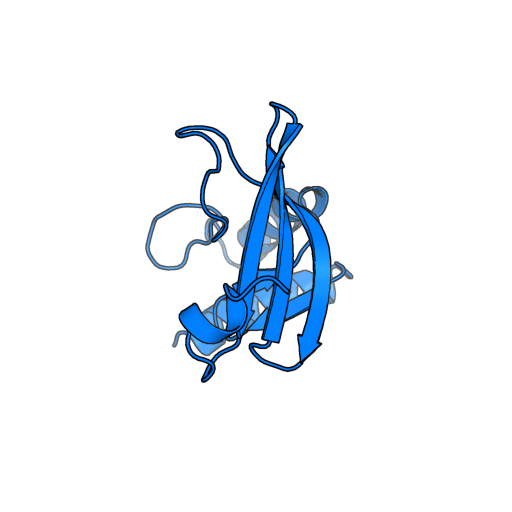28 -9.087 -6.142 1.00 90.06 100 ARG A C 1
ATOM 800 O O . ARG A 1 100 ? 6.057 -9.409 -6.285 1.00 90.06 100 ARG A O 1
ATOM 807 N N . MET A 1 101 ? 8.224 -9.972 -6.126 1.00 91.94 101 MET A N 1
ATOM 808 C CA . MET A 1 101 ? 8.043 -11.426 -6.204 1.00 91.94 101 MET A CA 1
ATOM 809 C C . MET A 1 101 ? 8.940 -12.105 -5.165 1.00 91.94 101 MET A C 1
ATOM 811 O O . MET A 1 101 ? 10.120 -12.375 -5.403 1.00 91.94 101 MET A O 1
ATOM 815 N N . LYS A 1 102 ? 8.417 -12.336 -3.956 1.00 90.56 102 LYS A N 1
ATOM 816 C CA . LYS A 1 102 ? 9.232 -12.898 -2.869 1.00 90.56 102 LYS A CA 1
ATOM 817 C C . LYS A 1 102 ? 9.675 -14.324 -3.211 1.00 90.56 102 LYS A C 1
ATOM 819 O O . LYS A 1 102 ? 8.847 -15.199 -3.424 1.00 90.56 102 LYS A O 1
ATOM 824 N N . GLY A 1 103 ? 10.988 -14.556 -3.180 1.00 91.75 103 GLY A N 1
ATOM 825 C CA . GLY A 1 103 ? 11.595 -15.860 -3.477 1.00 91.75 103 GLY A CA 1
ATOM 826 C C . GLY A 1 103 ? 12.095 -16.005 -4.917 1.00 91.75 103 GLY A C 1
ATOM 827 O O . GLY A 1 103 ? 12.783 -16.976 -5.213 1.00 91.75 103 GLY A O 1
ATOM 828 N N . VAL A 1 104 ? 11.823 -15.027 -5.786 1.00 90.56 104 VAL A N 1
ATOM 829 C CA . VAL A 1 104 ? 12.356 -14.969 -7.152 1.00 90.56 104 VAL A CA 1
ATOM 830 C C . VAL A 1 104 ? 13.541 -14.003 -7.188 1.00 90.56 104 VAL A C 1
ATOM 832 O O . VAL A 1 104 ? 13.509 -12.941 -6.565 1.00 90.56 104 VAL A O 1
ATOM 835 N N . LYS A 1 105 ? 14.615 -14.380 -7.889 1.00 88.81 105 LYS A N 1
ATOM 836 C CA . LYS A 1 105 ? 15.787 -13.511 -8.076 1.00 88.81 105 LYS A CA 1
ATOM 837 C C . LYS A 1 105 ? 15.427 -12.331 -8.978 1.00 88.81 105 LYS A C 1
ATOM 839 O O . LYS A 1 105 ? 14.813 -12.537 -10.020 1.00 88.81 105 LYS A O 1
ATOM 844 N N . GLN A 1 106 ? 15.860 -11.127 -8.607 1.00 83.19 106 GLN A N 1
ATOM 845 C CA . GLN A 1 106 ? 15.571 -9.906 -9.370 1.00 83.19 106 GLN A CA 1
ATOM 846 C C . GLN A 1 106 ? 16.081 -9.982 -10.812 1.00 83.19 106 GLN A C 1
ATOM 848 O O . GLN A 1 106 ? 15.348 -9.612 -11.721 1.00 83.19 106 GLN A O 1
ATOM 853 N N . ASP A 1 107 ? 17.258 -10.566 -11.037 1.00 86.19 107 ASP A N 1
ATOM 854 C CA . ASP A 1 107 ? 17.8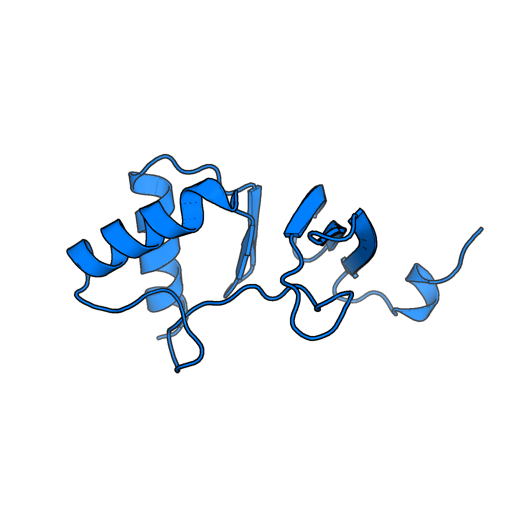40 -10.706 -12.380 1.00 86.19 107 ASP A CA 1
ATOM 855 C C . ASP A 1 107 ? 16.964 -11.541 -13.329 1.00 86.19 107 ASP A C 1
ATOM 857 O O . ASP A 1 107 ? 16.970 -11.322 -14.534 1.00 86.19 107 ASP A O 1
ATOM 861 N N . VAL A 1 108 ? 16.167 -12.475 -12.793 1.00 83.25 108 VAL A N 1
ATOM 862 C CA . VAL A 1 108 ? 15.225 -13.289 -13.583 1.00 83.25 108 VAL A CA 1
ATOM 863 C C . VAL A 1 108 ? 13.983 -12.485 -13.973 1.00 83.25 108 VAL A C 1
ATOM 865 O O . VAL A 1 108 ? 13.383 -12.744 -15.007 1.00 83.25 108 VAL A O 1
ATOM 868 N N . ILE A 1 109 ? 13.606 -11.505 -13.153 1.00 81.12 109 ILE A N 1
ATOM 869 C CA . ILE A 1 109 ? 12.463 -10.613 -13.389 1.00 81.12 109 ILE A CA 1
ATOM 870 C C . ILE A 1 109 ? 12.857 -9.489 -14.356 1.00 81.12 109 ILE A C 1
ATOM 872 O O . ILE A 1 109 ? 12.046 -9.067 -15.173 1.00 81.12 109 ILE A O 1
ATOM 876 N N . ALA A 1 110 ? 14.099 -9.006 -14.260 1.00 73.38 110 ALA A N 1
ATOM 877 C CA . ALA A 1 110 ? 14.637 -7.933 -15.091 1.00 73.38 110 ALA A CA 1
ATOM 878 C C . ALA A 1 110 ? 14.978 -8.377 -16.526 1.00 73.38 110 ALA A C 1
ATOM 880 O O . ALA A 1 110 ? 15.160 -7.523 -17.395 1.00 73.38 110 ALA A O 1
ATOM 881 N N . LEU A 1 111 ? 15.064 -9.691 -16.780 1.00 58.00 111 LEU A N 1
ATOM 882 C CA . LEU A 1 111 ? 15.271 -10.239 -18.119 1.00 58.00 111 LEU A CA 1
ATOM 883 C C . LEU A 1 111 ? 14.068 -9.912 -19.009 1.00 58.00 111 LEU A C 1
ATOM 885 O O . LEU A 1 111 ? 12.993 -10.500 -18.917 1.00 58.00 111 LEU A O 1
ATOM 889 N N . THR A 1 112 ? 14.294 -8.930 -19.869 1.00 53.91 112 THR A N 1
ATOM 890 C CA . THR A 1 112 ? 13.432 -8.531 -20.973 1.00 53.91 112 THR A CA 1
ATOM 891 C C . THR A 1 112 ? 13.536 -9.596 -22.064 1.00 53.91 112 THR A C 1
ATOM 893 O O . THR A 1 112 ? 14.641 -10.018 -22.407 1.00 53.91 112 THR A O 1
ATOM 896 N N . ALA A 1 113 ? 12.391 -10.062 -22.565 1.00 43.47 113 ALA A N 1
ATOM 897 C CA . ALA A 1 113 ? 12.329 -10.768 -23.844 1.00 43.47 113 ALA A CA 1
ATOM 898 C C . ALA A 1 113 ? 12.610 -9.799 -25.000 1.00 43.47 113 ALA A C 1
ATOM 900 O O . ALA A 1 113 ? 12.267 -8.602 -24.846 1.00 43.47 113 ALA A O 1
#

pLDDT: mean 90.38, std 7.96, range [43.47, 96.75]

Radius of gyration: 15.42 Å; chains: 1; bounding box: 34×31×44 Å

Secondary structure (DSSP, 8-state):
-HHHHHHHHHHHHHHTT----EEETTEEE--TTTHHHHHHHHHHHHSS--BSSSTT-B---SPPSSTTS--EEEEEEEEETTEEEEEEE-TT--EEEEEEETTS-HHHHH---

InterPro domains:
  IPR017964 DNA-directed DNA polymerase, family B, conserved site [PS00116] (22-30)
  IPR023211 DNA polymerase, palm domain superfamily [G3DSA:3.90.1600.10] (1-109)
  IPR043502 DNA/RNA polymerase superfamily [SSF56672] (1-111)

Foldseek 3Di:
DQQVLVCLLVVLCVVVVFDWPDDDSNDTDGPPVCVVVSQVSSCVVPVDGADDDDPSHDDDPDDDPDPPWDKDFPDKDDPDVQFIKTWIATPVRDTDIDTTDPPDDVVVVPDDD

=== Feature glossary ===
The features interleaved in this record are:

— What the protein is —

Sequence gives the chain of amino acids in standard one-letter code (A=alanine, C=cysteine, …, Y=tyrosine), read N→C. It is the only feature that is directly encoded by the gene; all structural features are derived from the folded form of this sequence.

Database cross-references. InterPro integrates a dozen domain/family signature databases into unified entries with residue-range hits. GO terms attach function/process/location labels with evidence codes. CATH codes position the fold in a four-level structural taxonomy. Organism is the NCBI-taxonomy species name.

— Where its atoms are —

Atomic coordinates in PDBx/mmCIF format — the same representation the Protein Data Bank distributes. Each line of the _atom_site loop places one backbone atom in Cartesian space (units: ångströms, origin: 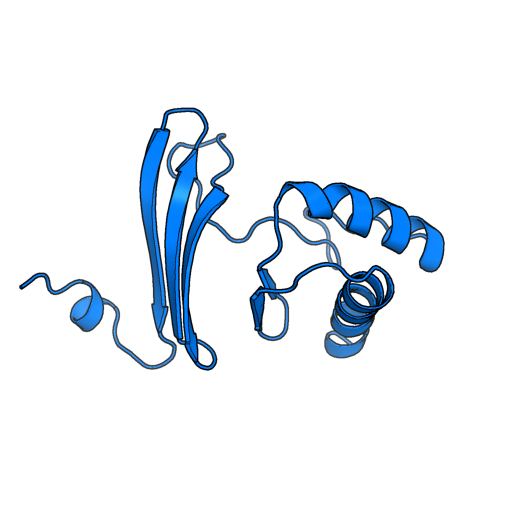arbitrary).

The six renders are orthographic views along the three Cartesian axes in both directions. Representation (cartoon, sticks, or surface) and color scheme (sequence-rainbow or by-chain) vary across proteins so the training set covers all the common visualization conventions.

— Local backbone conformation —

Eight-state secondary structure (DSSP): H is the canonical α-helix, G the tighter 3₁₀-helix, I the wider π-helix; E/B are β-structure, T and S are turns and bends, and '-' is everything else. DSSP derives these from the pattern of main-chain N–H···O=C hydrogen bonds, not from the sequence.

P-SEA three-state annotation labels each residue as helix, strand, or coil based purely on the geometry of the Cα trace. It serves as a fallback when the full backbone (and thus DSSP) is unavailable.

The φ/ψ torsion pair specifies the backbone conformation at each residue. φ rotates about the N–Cα bond, ψ about the Cα–C bond. Steric clashes forbid most of the (φ, ψ) plane — the allowed regions (α-helix basin, β-sheet basin, left-handed helix) are the Ramachandran-allowed regions.

— Global shape and packing —

The geometric summary reports three shape descriptors. Rg (radius of gyration) measures how spread out the Cα atoms are about their centre of mass; compact globular proteins have small Rg, elongated or unfolded ones large. Cα contacts (<8 Å, |i−j|>4) count long-range residue pairs in spatial proximity — high for tightly packed folds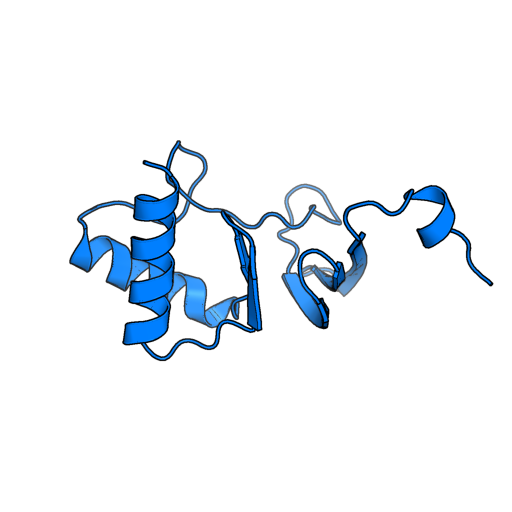, near zero for rods or random coil. The bounding-box extents give the protein's footprint along x, y, z in Å.

Solvent-accessible surface area (SASA) is the area in Å² traced out by the centre of a 1.4 Å probe sphere (a water molecule) rolled over the protein's van der Waals surface (Shrake–Rupley / Lee–Richards construction). Buried residues have near-zero SASA; fully exposed residues can exceed 200 Å². The total SASA scales roughly with the number of surface residues.

The contact map is a binary N×N matrix image: pixel (i, j) is dark where Cα_i and Cα_j are within 8 Å and |i−j|>4. Because the |i−j|>4 filter removes local helical contacts, off-diagonal stripes parallel to the main diagonal indicate parallel β-sheets; stripes perpendicular to it indicate antiparallel β-sheets. The Ramachandran plot scatters every residue's (φ, ψ) pair against the sterically allowed regions. The PAE heatmap renders the predicted-aligned-error matrix.

— Structural neighborhood —

3Di is Foldseek's structural alphabet. Each residue is assigned one of twenty discrete states based on how its Cα sits relative to its spatial (not sequential) neighbors. Aligning 3Di strings finds structural homologs roughly as well as full 3D superposition, but orders of magnitude faster.

Nearest PDB neighbors are the top structural matches found by Foldseek when searching this structure against the entire Protein Data Bank. Each hit reports a TM-score (0 to 1; >0.5 almost always implies the same fold) and an E-value. These are *structural* homologs — they may share no detectable sequence similarity.

— Confidence and disorder —

For AlphaFold models, the B-factor field carries pLDDT — the model's own estimate of local accuracy on a 0–100 scale. Regions with pLDDT<50 should be treated as essentially unmodeled; they often correspond to intrinsically disordered segments.

Crystallographic B-factors measure how much each atom's electron density is smeared out, in Å². They rise in mobile loops and surface residues and fall in the buried interior. In AlphaFold models this column is repurposed to hold pLDDT instead.

Predicted aligned error is AlphaFold's pairwise confidence. Unlike pLDDT (per-residue), PAE is per-residue-pair and captures whether two parts of the structure are correctly placed relative to each other. Units are ångströms of expected positional error.